Protein AF-A0A2R4VR99-F1 (afdb_monomer_lite)

Sequence (89 aa):
MGLCRFGGQGACLGCHRTKAEVKGWKRLSAAAKAAINERIRQGTQEVPVAARNGKAPRKRLRKLERKIGKLEAKLAALRAERDAMADPD

Secondary structure (DSSP, 8-state):
--PPPB-TTSBBTTT--BHHHHHHGGGS-HHHHHHHHHHHHHHHHSS-TT-S-THHHHHHHHHHHHHHHHHHHHHHHHHHHHHHHHS--

InterPro domains:
  IPR010710 Protein of unknown function DUF1289 [PF06945] (2-42)

Foldseek 3Di:
DDDFDADPVQAGPPQRHHPCCVVCVVVDDPVRVVVRVVVSVVVVVPDDPPPDDPVVVVVVVVVVVVVVVVVVVVVVVVVVVVVVVVDDD

Organism: NCBI:txid1226968

Radius of gyration: 22.93 Å; chains: 1; bounding box: 55×39×54 Å

Structure (mmCIF, N/CA/C/O backbone):
data_AF-A0A2R4VR99-F1
#
_entry.id   AF-A0A2R4VR99-F1
#
loop_
_atom_site.group_PDB
_atom_site.id
_atom_site.type_symbol
_atom_site.label_atom_id
_atom_site.label_alt_id
_atom_site.label_comp_id
_atom_site.label_asym_id
_atom_site.label_entity_id
_atom_site.label_seq_id
_atom_site.pdbx_PDB_ins_code
_atom_site.Cartn_x
_atom_site.Cartn_y
_atom_site.Cartn_z
_atom_site.occupancy
_atom_site.B_iso_or_equiv
_atom_site.auth_seq_id
_atom_site.auth_comp_id
_atom_site.auth_asym_id
_atom_site.auth_atom_id
_atom_site.pdbx_PDB_model_num
ATOM 1 N N . MET A 1 1 ? -26.224 2.323 2.267 1.00 42.59 1 MET A N 1
ATOM 2 C CA . MET A 1 1 ? -25.530 2.991 3.396 1.00 42.59 1 MET A CA 1
ATOM 3 C C . MET A 1 1 ? -24.933 1.918 4.299 1.00 42.59 1 MET A C 1
ATOM 5 O O . MET A 1 1 ? -25.685 1.171 4.907 1.00 42.59 1 MET A O 1
ATOM 9 N N . GLY A 1 2 ? -23.608 1.751 4.305 1.00 56.12 2 GLY A N 1
ATOM 10 C CA . GLY A 1 2 ? -22.954 0.639 5.005 1.00 56.12 2 GLY A CA 1
ATOM 11 C C . GLY A 1 2 ? -23.016 0.792 6.526 1.00 56.12 2 GLY A C 1
ATOM 12 O O . GLY A 1 2 ? -22.442 1.732 7.073 1.00 56.12 2 GLY A O 1
ATOM 13 N N . LEU A 1 3 ? -23.705 -0.125 7.213 1.00 70.62 3 LEU A N 1
ATOM 14 C CA . LEU A 1 3 ? -23.718 -0.175 8.675 1.00 70.62 3 LEU A CA 1
ATOM 15 C C . LEU A 1 3 ? -22.307 -0.508 9.175 1.00 70.62 3 LEU A C 1
ATOM 17 O O . LEU A 1 3 ? -21.767 -1.574 8.873 1.00 70.62 3 LEU A O 1
ATOM 21 N N . CYS A 1 4 ? -21.715 0.397 9.957 1.00 81.19 4 CYS A N 1
ATOM 22 C CA . CYS A 1 4 ? -20.505 0.094 10.717 1.00 81.19 4 CYS A CA 1
ATOM 23 C C . CYS A 1 4 ? -20.753 -1.153 11.580 1.00 81.19 4 CYS A C 1
ATOM 25 O O . CYS A 1 4 ? -21.690 -1.181 12.378 1.00 81.19 4 CYS A O 1
ATOM 27 N N . ARG A 1 5 ? -19.916 -2.182 11.411 1.00 83.81 5 ARG A N 1
ATOM 28 C CA . ARG A 1 5 ? -19.932 -3.397 12.236 1.00 83.81 5 ARG A CA 1
ATOM 29 C C . ARG A 1 5 ? -18.933 -3.215 13.368 1.00 83.81 5 ARG A C 1
ATOM 31 O O . ARG A 1 5 ? -17.771 -2.959 13.079 1.00 83.81 5 ARG A O 1
ATOM 38 N N . PHE A 1 6 ? -19.364 -3.323 14.620 1.00 83.88 6 PHE A N 1
ATOM 39 C CA . PHE A 1 6 ? -18.509 -3.119 15.793 1.00 83.88 6 PHE A CA 1
ATOM 40 C C . PHE A 1 6 ? -18.082 -4.472 16.379 1.00 83.88 6 PHE A C 1
ATOM 42 O O . PHE A 1 6 ? -18.909 -5.375 16.475 1.00 83.88 6 PHE A O 1
ATOM 49 N N . GLY A 1 7 ? -16.797 -4.622 16.711 1.00 77.31 7 GLY A N 1
ATOM 50 C CA . GLY A 1 7 ? -16.255 -5.817 17.371 1.00 77.31 7 GLY A CA 1
ATOM 51 C C . GLY A 1 7 ? -16.463 -5.802 18.891 1.00 77.31 7 GLY A C 1
ATOM 52 O O . GLY A 1 7 ? -17.001 -4.837 19.430 1.00 77.31 7 GLY A O 1
ATOM 53 N N . GLY A 1 8 ? -15.992 -6.845 19.586 1.00 72.31 8 GLY A N 1
ATOM 54 C CA . GLY A 1 8 ? -16.139 -6.998 21.046 1.00 72.31 8 GLY A CA 1
ATOM 55 C C . GLY A 1 8 ? -15.560 -5.838 21.868 1.00 72.31 8 GLY A C 1
ATOM 56 O O . GLY A 1 8 ? -16.121 -5.474 22.891 1.00 72.31 8 GLY A O 1
ATOM 57 N N . GLN A 1 9 ? -14.517 -5.174 21.362 1.00 73.50 9 GLN A N 1
ATOM 58 C CA . GLN A 1 9 ? -13.948 -3.948 21.943 1.00 73.50 9 GLN A CA 1
ATOM 59 C C . GLN A 1 9 ? -14.697 -2.641 21.588 1.00 73.50 9 GLN A C 1
ATOM 61 O O . GLN A 1 9 ? -14.181 -1.549 21.804 1.00 73.50 9 GLN A O 1
ATOM 66 N N . GLY A 1 10 ? -15.890 -2.707 20.984 1.00 78.88 10 GLY A N 1
ATOM 67 C CA . GLY A 1 10 ? -16.728 -1.529 20.697 1.00 78.88 10 GLY A CA 1
ATOM 68 C C . GLY A 1 10 ? -16.242 -0.622 19.554 1.00 78.88 10 GLY A C 1
ATOM 69 O O . GLY A 1 10 ? -16.875 0.399 19.264 1.00 78.88 10 GLY A O 1
ATOM 70 N N . ALA A 1 11 ? -15.154 -0.993 18.872 1.00 85.25 11 ALA A N 1
ATOM 71 C CA . ALA A 1 11 ? -14.619 -0.306 17.696 1.00 85.25 11 ALA A CA 1
ATOM 72 C C . ALA A 1 11 ? -15.155 -0.906 16.386 1.00 85.25 11 ALA A C 1
ATOM 74 O O . ALA A 1 11 ? -15.394 -2.112 16.282 1.00 85.25 11 ALA A O 1
ATOM 75 N N . CYS A 1 12 ? -15.346 -0.062 15.370 1.00 87.12 12 CYS A N 1
ATOM 76 C CA . CYS A 1 12 ? -15.780 -0.486 14.044 1.00 87.12 12 CYS A CA 1
ATOM 77 C C . CYS A 1 12 ? -14.693 -1.324 13.361 1.00 87.12 12 CYS A C 1
ATOM 79 O O . CYS A 1 12 ? -13.555 -0.887 13.234 1.00 87.12 12 CYS A O 1
ATOM 81 N N . LEU A 1 13 ? -15.063 -2.486 12.830 1.00 82.81 13 LEU A N 1
ATOM 82 C CA . LEU A 1 13 ? -14.174 -3.409 12.123 1.00 82.81 13 LEU A CA 1
ATOM 83 C C . LEU A 1 13 ? -13.647 -2.862 10.784 1.00 82.81 13 LEU A C 1
ATOM 85 O O . LEU A 1 13 ? -12.761 -3.471 10.194 1.00 82.81 13 LEU A O 1
ATOM 89 N N . GLY A 1 14 ? -14.227 -1.771 10.2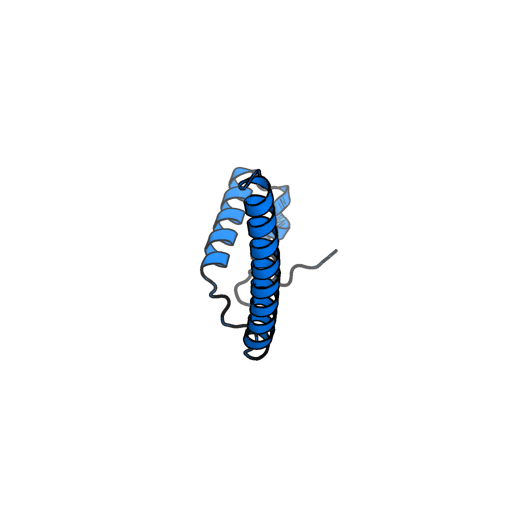72 1.00 82.31 14 GLY A N 1
ATOM 90 C CA . GLY A 1 14 ? -13.802 -1.135 9.022 1.00 82.31 14 GLY A CA 1
ATOM 91 C C . GLY A 1 14 ? -13.014 0.154 9.233 1.00 82.31 14 GLY A C 1
ATOM 92 O O . GLY A 1 14 ? -11.952 0.331 8.652 1.00 82.31 14 GLY A O 1
ATOM 93 N N . CYS A 1 15 ? -13.540 1.072 10.047 1.00 84.31 15 CYS A N 1
ATOM 94 C CA . CYS A 1 15 ? -12.950 2.402 10.232 1.00 84.31 15 CYS A CA 1
ATOM 95 C C . CYS A 1 15 ? -12.328 2.622 11.613 1.00 84.31 15 CYS A C 1
ATOM 97 O O . CYS A 1 15 ? -11.886 3.732 11.885 1.00 84.31 15 CYS A O 1
ATOM 99 N N . HIS A 1 16 ? -12.341 1.616 12.494 1.00 85.31 16 HIS A N 1
ATOM 100 C CA . HIS A 1 16 ? -11.758 1.645 13.843 1.00 85.31 16 HIS A CA 1
ATOM 101 C C . HIS A 1 16 ? -12.280 2.749 14.782 1.00 85.31 16 HIS A C 1
ATOM 103 O O . HIS A 1 16 ? -11.811 2.888 15.908 1.00 85.31 16 HIS A O 1
ATOM 109 N N . ARG A 1 17 ? -13.303 3.500 14.361 1.00 88.38 17 ARG A N 1
ATOM 110 C CA . ARG A 1 17 ? -14.031 4.462 15.196 1.00 88.38 17 ARG A CA 1
ATOM 111 C C . ARG A 1 17 ? -15.002 3.749 16.126 1.00 88.38 17 ARG A C 1
ATOM 113 O O . ARG A 1 17 ? -15.567 2.714 15.763 1.00 88.38 17 ARG A O 1
ATOM 120 N N . THR A 1 18 ? -15.251 4.321 17.295 1.00 88.31 18 THR A N 1
ATOM 121 C CA . THR A 1 18 ? -16.283 3.839 18.219 1.00 88.31 18 THR A CA 1
ATOM 122 C C . THR A 1 18 ? -17.682 4.213 17.728 1.00 88.31 18 THR A C 1
ATOM 124 O O . THR A 1 18 ? -17.868 5.092 16.879 1.00 88.31 18 THR A O 1
ATOM 127 N N . LYS A 1 19 ? -18.714 3.563 18.277 1.00 86.38 19 LYS A N 1
ATOM 128 C CA . LYS A 1 19 ? -20.113 3.856 17.922 1.00 86.38 19 LYS A CA 1
ATOM 129 C C . LYS A 1 19 ? -20.493 5.314 18.204 1.00 86.38 19 LYS A C 1
ATOM 131 O O . LYS A 1 19 ? -21.231 5.907 17.416 1.00 86.38 19 LYS A O 1
ATOM 136 N N . ALA A 1 20 ? -19.975 5.888 19.290 1.00 85.94 20 ALA A N 1
ATOM 137 C CA . ALA A 1 20 ? -20.201 7.284 19.659 1.00 85.94 20 ALA A CA 1
ATOM 138 C C . ALA A 1 20 ? -19.558 8.246 18.650 1.00 85.94 20 ALA A C 1
ATOM 140 O O . ALA A 1 20 ? -20.205 9.188 18.203 1.00 85.94 20 ALA A O 1
ATOM 141 N N . GLU A 1 21 ? -18.331 7.963 18.215 1.00 88.19 21 GLU A N 1
ATOM 142 C CA . GLU A 1 21 ? -17.611 8.785 17.236 1.00 88.19 21 GLU A CA 1
ATOM 143 C C . GLU A 1 21 ? -18.274 8.758 15.860 1.00 88.19 21 GLU A C 1
ATOM 145 O O . GLU A 1 21 ? -18.393 9.793 15.210 1.00 88.19 21 GLU A O 1
ATOM 150 N N . VAL A 1 22 ? -18.755 7.589 15.425 1.00 87.12 22 VAL A N 1
ATOM 151 C CA . VAL A 1 22 ? -19.479 7.460 14.153 1.00 87.12 22 VAL A CA 1
ATOM 152 C C . VAL A 1 22 ? -20.806 8.221 14.204 1.00 87.12 22 VAL A C 1
ATOM 154 O O . VAL A 1 22 ? -21.111 8.971 13.278 1.00 87.12 22 VAL A O 1
ATOM 157 N N . LYS A 1 23 ? -21.586 8.073 15.286 1.00 86.44 23 LYS A N 1
ATOM 158 C CA . LYS A 1 23 ? -22.861 8.794 15.451 1.00 86.44 23 LYS A CA 1
ATOM 159 C C . LYS A 1 23 ? -22.665 10.305 15.616 1.00 86.44 23 LYS A C 1
ATOM 161 O O . LYS A 1 23 ? -23.461 11.085 15.101 1.00 86.44 23 LYS A O 1
ATOM 166 N N . GLY A 1 24 ? -21.615 10.715 16.323 1.00 87.06 24 GLY A N 1
ATOM 167 C CA . GLY A 1 24 ? -21.315 12.107 16.651 1.00 87.06 24 GLY A CA 1
ATOM 168 C C . GLY A 1 24 ? -20.484 12.846 15.606 1.00 87.06 24 GLY A C 1
ATOM 169 O O . GLY A 1 24 ? -20.305 14.050 15.746 1.00 87.06 24 GLY A O 1
ATOM 170 N N . TRP A 1 25 ? -20.008 12.177 14.548 1.00 87.69 25 TRP A N 1
ATOM 171 C CA . TRP A 1 25 ? -18.973 12.698 13.644 1.00 87.69 25 TRP A CA 1
ATOM 172 C C . TRP A 1 25 ? -19.236 14.115 13.124 1.00 87.69 25 TRP A C 1
ATOM 174 O O . TRP A 1 25 ? -18.336 14.952 13.098 1.00 87.69 25 TRP A O 1
ATOM 184 N N . LYS A 1 26 ? -20.481 14.414 12.734 1.00 87.00 26 LYS A N 1
ATOM 185 C CA . LYS A 1 26 ? -20.858 15.743 12.223 1.00 87.00 26 LYS A CA 1
ATOM 186 C C . LYS A 1 26 ? -20.753 16.848 13.281 1.00 87.00 26 LYS A C 1
ATOM 188 O O . LYS A 1 26 ? -20.449 17.974 12.916 1.00 87.00 26 LYS A O 1
ATOM 193 N N . ARG A 1 27 ? -20.972 16.522 14.559 1.00 90.88 27 ARG A N 1
ATOM 194 C CA . ARG A 1 27 ? -20.954 17.460 15.697 1.00 90.88 27 ARG A CA 1
ATOM 195 C C . ARG A 1 27 ? -19.558 17.664 16.294 1.00 90.88 27 ARG A C 1
ATOM 197 O O . ARG A 1 27 ? -19.390 18.511 17.159 1.00 90.88 27 ARG A O 1
ATOM 204 N N . LEU A 1 28 ? -18.563 16.893 15.854 1.00 90.31 28 LEU A N 1
ATOM 205 C CA . LEU A 1 28 ? -17.189 17.023 16.334 1.00 90.31 28 LEU A CA 1
ATOM 206 C C . LEU A 1 28 ? -16.485 18.217 15.678 1.00 90.31 28 LEU A C 1
ATOM 208 O O . LEU A 1 28 ? -16.587 18.422 14.461 1.00 90.31 28 LEU A O 1
ATOM 212 N N . SER A 1 29 ? -15.707 18.942 16.483 1.00 91.81 29 SER A N 1
ATOM 213 C CA . SER A 1 29 ? -14.786 19.972 16.002 1.00 91.81 29 SER A CA 1
ATOM 214 C C . SER A 1 29 ? -13.696 19.368 15.106 1.00 91.81 29 SER A C 1
ATOM 216 O O . SER A 1 29 ? -13.433 18.161 15.132 1.00 91.81 29 SER A O 1
ATOM 218 N N . ALA A 1 30 ? -13.040 20.209 14.303 1.00 89.75 30 ALA A N 1
ATOM 219 C CA . ALA A 1 30 ? -11.922 19.777 13.464 1.00 89.75 30 ALA A CA 1
ATOM 220 C C . ALA A 1 30 ? -10.787 19.154 14.300 1.00 89.75 30 ALA A C 1
ATOM 222 O O . ALA A 1 30 ? -10.272 18.099 13.935 1.00 89.75 30 ALA A O 1
ATOM 223 N N . ALA A 1 31 ? -10.479 19.739 15.463 1.00 90.12 31 ALA A N 1
ATOM 224 C CA . ALA A 1 31 ? -9.480 19.220 16.396 1.00 90.12 31 ALA A CA 1
ATOM 225 C C . ALA A 1 31 ? -9.842 17.822 16.929 1.00 90.12 31 ALA A C 1
ATOM 227 O O . ALA A 1 31 ? -9.013 16.914 16.909 1.00 90.12 31 ALA A O 1
ATOM 228 N N . ALA A 1 32 ? -11.103 17.605 17.324 1.00 88.50 32 ALA A N 1
ATOM 229 C CA . ALA A 1 32 ? -11.560 16.297 17.796 1.00 88.50 32 AL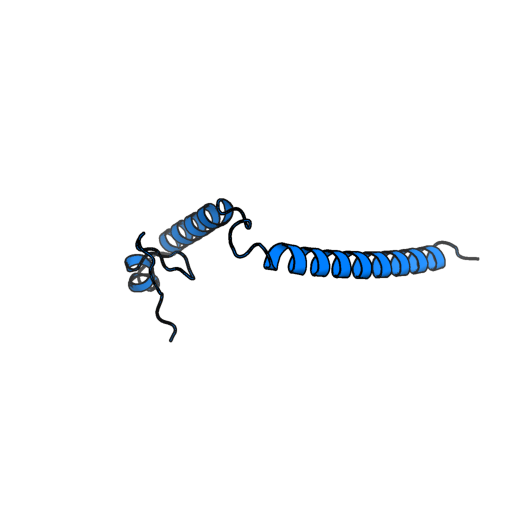A A CA 1
ATOM 230 C C . ALA A 1 32 ? -11.511 15.232 16.686 1.00 88.50 32 ALA A C 1
ATOM 232 O O . ALA A 1 32 ? -11.113 14.091 16.924 1.00 88.50 32 ALA A O 1
ATOM 233 N N . LYS A 1 33 ? -11.860 15.605 15.447 1.00 90.31 33 LYS A N 1
ATOM 234 C CA . LYS A 1 33 ? -11.723 14.718 14.280 1.00 90.31 33 LYS A CA 1
ATOM 235 C C . LYS A 1 33 ? -10.260 14.361 14.005 1.00 90.31 33 LYS A C 1
ATOM 237 O O . LYS A 1 33 ? -9.980 13.203 13.695 1.00 90.31 33 LYS A O 1
ATOM 242 N N . ALA A 1 34 ? -9.347 15.326 14.127 1.00 90.69 34 ALA A N 1
ATOM 243 C CA . ALA A 1 34 ? -7.916 15.111 13.936 1.00 90.69 34 ALA A CA 1
ATOM 244 C C . ALA A 1 34 ? -7.347 14.134 14.976 1.00 90.69 34 ALA A C 1
ATOM 246 O O . ALA A 1 34 ? -6.721 13.151 14.590 1.00 90.69 34 ALA A O 1
ATOM 247 N N . ALA A 1 35 ? -7.663 14.320 16.262 1.00 89.94 35 ALA A N 1
ATOM 248 C CA . ALA A 1 35 ? -7.230 13.421 17.335 1.00 89.94 35 ALA A CA 1
ATOM 249 C C . ALA A 1 35 ? -7.725 11.973 17.137 1.00 89.94 35 ALA A C 1
ATOM 251 O O . ALA A 1 35 ? -6.966 11.020 17.308 1.00 89.94 35 ALA A O 1
ATOM 252 N N . ILE A 1 36 ? -8.983 11.792 16.710 1.00 88.44 36 ILE A N 1
ATOM 253 C CA . ILE A 1 36 ? -9.540 10.464 16.399 1.00 88.44 36 ILE A CA 1
ATOM 254 C C . ILE A 1 36 ? -8.801 9.813 15.225 1.00 88.44 36 ILE A C 1
ATOM 256 O O . ILE A 1 36 ? -8.492 8.623 15.275 1.00 88.44 36 ILE A O 1
ATOM 260 N N . ASN A 1 37 ? -8.531 10.571 14.160 1.00 88.94 37 ASN A N 1
ATOM 261 C CA . ASN A 1 37 ? -7.826 10.045 12.993 1.00 88.94 37 ASN A CA 1
ATOM 262 C C . ASN A 1 37 ? -6.369 9.688 13.320 1.00 88.94 37 ASN A C 1
ATOM 264 O O . ASN A 1 37 ? -5.891 8.657 12.852 1.00 88.94 37 ASN A O 1
ATOM 268 N N . GLU A 1 38 ? -5.694 10.488 14.144 1.00 88.56 38 GLU A N 1
ATOM 269 C CA . GLU A 1 38 ? -4.324 10.222 14.584 1.00 88.56 38 GLU A CA 1
ATOM 270 C C . GLU A 1 38 ? -4.249 8.943 15.428 1.00 88.56 38 GLU A C 1
ATOM 272 O O . GLU A 1 38 ? -3.458 8.049 15.134 1.00 88.56 38 GLU A O 1
ATOM 277 N N . ARG A 1 39 ? -5.173 8.764 16.381 1.00 87.31 39 ARG A N 1
ATOM 278 C CA . ARG A 1 39 ? -5.293 7.514 17.149 1.00 87.31 39 ARG A CA 1
ATOM 279 C C . ARG A 1 39 ? -5.514 6.298 16.245 1.00 87.31 39 ARG A C 1
ATOM 281 O O . ARG A 1 39 ? -4.905 5.253 16.454 1.00 87.31 39 ARG A O 1
ATOM 288 N N . ILE A 1 40 ? -6.392 6.409 15.241 1.00 85.81 40 ILE A N 1
ATOM 289 C CA . ILE A 1 40 ? -6.619 5.322 14.271 1.00 85.81 40 ILE A CA 1
ATOM 290 C C . ILE A 1 40 ? -5.332 5.017 13.508 1.00 85.81 40 ILE A C 1
ATOM 292 O O . ILE A 1 40 ? -5.014 3.848 13.301 1.00 85.81 40 ILE A O 1
ATOM 296 N N . ARG A 1 41 ? -4.585 6.047 13.102 1.00 82.81 41 ARG A N 1
ATOM 297 C CA . ARG A 1 41 ? -3.318 5.891 12.389 1.00 82.81 41 ARG A CA 1
ATOM 298 C C . ARG A 1 41 ? -2.299 5.124 13.230 1.00 82.81 41 ARG A C 1
ATOM 300 O O . ARG A 1 41 ? -1.755 4.142 12.735 1.00 82.81 41 ARG A O 1
ATOM 307 N N . GLN A 1 42 ? -2.127 5.510 14.492 1.00 79.12 42 GLN A N 1
ATOM 308 C CA . GLN A 1 42 ? -1.214 4.867 15.444 1.00 79.12 42 GLN A CA 1
ATOM 309 C C . GLN A 1 42 ? -1.622 3.412 15.722 1.00 79.12 42 GLN A C 1
ATOM 311 O O . GLN A 1 42 ? -0.820 2.499 15.545 1.00 79.12 42 GLN A O 1
ATOM 316 N N . GLY A 1 43 ? -2.904 3.163 16.010 1.00 68.44 43 GLY A N 1
ATOM 317 C CA . GLY A 1 43 ? -3.415 1.807 16.245 1.00 68.44 43 GLY A CA 1
ATOM 318 C C . GLY A 1 43 ? -3.415 0.901 15.005 1.00 68.44 43 GLY A C 1
ATOM 319 O O . GLY A 1 43 ? -3.414 -0.317 15.138 1.00 68.44 43 GLY A O 1
ATOM 320 N N . THR A 1 44 ? -3.398 1.463 13.790 1.00 61.31 44 THR A N 1
ATOM 321 C CA . THR A 1 44 ? -3.229 0.686 12.544 1.00 61.31 44 THR A CA 1
ATOM 322 C C . THR A 1 44 ? -1.758 0.354 12.284 1.00 61.31 44 THR A C 1
ATOM 324 O O . THR A 1 44 ? -1.461 -0.638 11.622 1.00 61.31 44 THR A O 1
ATOM 327 N N . GLN A 1 45 ? -0.836 1.166 12.805 1.00 53.59 45 GLN A N 1
ATOM 328 C CA . GLN A 1 45 ? 0.604 0.963 12.662 1.00 53.59 45 GLN A CA 1
ATOM 329 C C . GLN A 1 45 ? 1.114 -0.193 13.538 1.00 53.59 45 GLN A C 1
ATOM 331 O O . GLN A 1 45 ? 2.049 -0.884 13.142 1.00 53.59 45 GLN A O 1
ATOM 336 N N . GLU A 1 46 ? 0.460 -0.445 14.677 1.00 48.38 46 GLU A N 1
ATOM 337 C CA . GLU A 1 46 ? 0.820 -1.516 15.620 1.00 48.38 46 GLU A CA 1
ATOM 338 C C . GLU A 1 46 ? 0.278 -2.905 15.259 1.00 48.38 46 GLU A C 1
ATOM 340 O O . GLU A 1 46 ? 0.665 -3.888 15.885 1.00 48.38 46 GLU A O 1
ATOM 345 N N . VAL A 1 47 ? -0.596 -3.041 14.254 1.00 49.34 47 VAL A N 1
ATOM 346 C CA . VAL A 1 47 ? -1.040 -4.371 13.817 1.00 49.34 47 VAL A CA 1
ATOM 347 C C . VAL A 1 47 ? -0.021 -4.911 12.812 1.00 49.34 47 VAL A C 1
ATOM 349 O O . VAL A 1 47 ? -0.030 -4.476 11.654 1.00 49.34 47 VAL A O 1
ATOM 352 N N . PRO A 1 48 ? 0.837 -5.886 13.177 1.00 44.25 48 PRO A N 1
ATOM 353 C CA . PRO A 1 48 ? 1.655 -6.549 12.182 1.00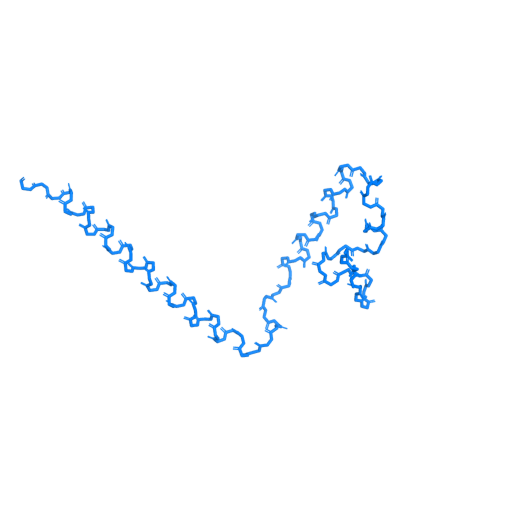 44.25 48 PRO A CA 1
ATOM 354 C C . PRO A 1 48 ? 0.708 -7.181 11.163 1.00 44.25 48 PRO A C 1
ATOM 356 O O . PRO A 1 48 ? -0.255 -7.870 11.508 1.00 44.25 48 PRO A O 1
ATOM 359 N N . VAL A 1 49 ? 1.003 -6.982 9.880 1.00 49.97 49 VAL A N 1
ATOM 360 C CA . VAL A 1 49 ? 0.273 -7.518 8.712 1.00 49.97 49 VAL A CA 1
ATOM 361 C C . VAL A 1 49 ? 0.333 -9.068 8.649 1.00 49.97 49 VAL A C 1
ATOM 363 O O . VAL A 1 49 ? 0.120 -9.685 7.609 1.00 49.97 49 VAL A O 1
ATOM 366 N N . ALA A 1 50 ? 0.634 -9.731 9.766 1.00 45.91 50 ALA A N 1
ATOM 367 C CA . ALA A 1 50 ? 0.986 -11.135 9.876 1.00 45.91 50 ALA A CA 1
ATOM 368 C C . ALA A 1 50 ? -0.206 -12.083 10.101 1.00 45.91 50 ALA A C 1
ATOM 370 O O . ALA A 1 50 ? -0.049 -13.284 9.908 1.00 45.91 50 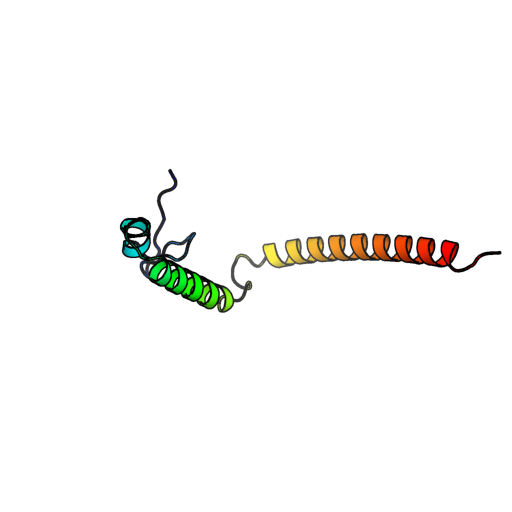ALA A O 1
ATOM 371 N N . ALA A 1 51 ? -1.407 -11.608 10.453 1.00 46.97 51 ALA A N 1
ATOM 372 C CA . ALA A 1 51 ? -2.442 -12.505 10.991 1.00 46.97 51 ALA A CA 1
ATOM 373 C C . ALA A 1 51 ? -3.746 -12.624 10.176 1.00 46.97 51 ALA A C 1
ATOM 375 O O . ALA A 1 51 ? -4.812 -12.842 10.748 1.00 46.97 51 ALA A O 1
ATOM 376 N N . ARG A 1 52 ? -3.717 -12.531 8.837 1.00 45.91 52 ARG A N 1
ATOM 377 C CA . ARG A 1 52 ? -4.871 -12.967 8.015 1.00 45.91 52 ARG A CA 1
ATOM 378 C C . ARG A 1 52 ? -4.435 -13.939 6.911 1.00 45.91 52 ARG A C 1
ATOM 380 O O . ARG A 1 52 ? -4.043 -13.533 5.822 1.00 45.91 52 ARG A O 1
ATOM 387 N N . ASN A 1 53 ? -4.578 -15.233 7.221 1.00 45.00 53 ASN A N 1
ATOM 388 C CA . ASN A 1 53 ? -4.489 -16.420 6.354 1.00 45.00 53 ASN A CA 1
ATOM 389 C C . ASN A 1 53 ? -3.110 -16.767 5.776 1.00 45.00 53 ASN A C 1
ATOM 391 O O . ASN A 1 53 ? -2.771 -16.277 4.712 1.00 45.00 53 ASN A O 1
ATOM 395 N N . GLY A 1 54 ? -2.397 -17.752 6.334 1.00 47.91 54 GLY A N 1
ATOM 396 C CA . GLY A 1 54 ? -1.094 -18.258 5.846 1.00 47.91 54 GLY A CA 1
ATOM 397 C C . GLY A 1 54 ? -0.998 -18.703 4.366 1.00 47.91 54 GLY A C 1
ATOM 398 O O . GLY A 1 54 ? 0.104 -18.846 3.840 1.00 47.91 54 GLY A O 1
ATOM 399 N N . LYS A 1 55 ? -2.114 -18.837 3.627 1.00 51.25 55 LYS A N 1
ATOM 400 C CA . LYS A 1 55 ? -2.123 -19.009 2.152 1.00 51.25 55 LYS A CA 1
ATOM 401 C C . LYS A 1 55 ? -2.011 -17.687 1.364 1.00 51.25 55 LYS A C 1
ATOM 403 O O . LYS A 1 55 ? -1.558 -17.696 0.218 1.00 51.25 55 LYS A O 1
ATOM 408 N N . ALA A 1 56 ? -2.406 -16.555 1.948 1.00 55.00 56 ALA A N 1
ATOM 409 C CA . ALA A 1 56 ? -2.350 -15.229 1.333 1.00 55.00 56 ALA A CA 1
ATOM 410 C C . ALA A 1 56 ? -0.930 -14.615 1.289 1.00 55.00 56 ALA A C 1
ATOM 412 O O . ALA A 1 56 ? -0.600 -14.043 0.248 1.00 55.00 56 ALA A O 1
ATOM 413 N N . PRO A 1 57 ? -0.053 -14.786 2.306 1.00 65.56 57 PRO A N 1
ATOM 414 C CA . PRO A 1 57 ? 1.337 -14.343 2.266 1.00 65.56 57 PRO A CA 1
ATOM 415 C C . PRO A 1 57 ? 2.103 -14.928 1.086 1.00 65.56 57 PRO A C 1
ATOM 417 O O . PRO A 1 57 ? 2.693 -14.178 0.324 1.00 65.56 57 PRO A O 1
ATOM 420 N N . ARG A 1 58 ? 2.004 -16.241 0.835 1.00 74.12 58 ARG A N 1
ATOM 421 C CA . ARG A 1 58 ? 2.694 -16.894 -0.295 1.00 74.12 58 ARG A CA 1
ATOM 422 C C . ARG A 1 58 ? 2.231 -16.378 -1.657 1.00 74.12 58 ARG A C 1
ATOM 424 O O . ARG A 1 58 ? 3.054 -16.097 -2.525 1.00 74.12 58 ARG A O 1
ATOM 431 N N . LYS A 1 59 ? 0.917 -16.214 -1.856 1.00 79.12 59 LYS A N 1
ATOM 432 C CA . LYS A 1 59 ? 0.381 -15.623 -3.097 1.00 79.12 59 LYS A CA 1
ATOM 433 C C . LYS A 1 59 ? 0.791 -14.157 -3.250 1.00 79.12 59 LYS A C 1
ATOM 435 O O . LYS A 1 59 ? 1.068 -13.717 -4.365 1.00 79.12 59 LYS A O 1
ATOM 440 N N . ARG A 1 60 ? 0.840 -13.402 -2.148 1.00 85.56 60 ARG A N 1
ATOM 441 C CA . ARG A 1 60 ? 1.268 -12.001 -2.153 1.00 85.56 60 ARG A CA 1
ATOM 442 C C . ARG A 1 60 ? 2.761 -11.866 -2.436 1.00 85.56 60 ARG A C 1
ATOM 444 O O . ARG A 1 60 ? 3.098 -11.043 -3.274 1.00 85.56 60 ARG A O 1
ATOM 451 N N . LEU A 1 61 ? 3.608 -12.707 -1.844 1.00 87.19 61 LEU A N 1
ATOM 452 C CA . LEU A 1 61 ? 5.045 -12.778 -2.125 1.00 87.19 61 LEU A CA 1
ATOM 453 C C . LEU A 1 61 ? 5.296 -13.039 -3.611 1.00 87.19 61 LEU A C 1
ATOM 455 O O . LEU A 1 61 ? 5.907 -12.205 -4.263 1.00 87.19 61 LEU A O 1
ATOM 459 N N . ARG A 1 62 ? 4.668 -14.068 -4.197 1.00 90.19 62 ARG A N 1
ATOM 460 C CA . ARG A 1 62 ? 4.773 -14.331 -5.647 1.00 90.19 62 ARG A CA 1
ATOM 461 C C . ARG A 1 62 ? 4.322 -13.153 -6.512 1.00 90.19 62 ARG A C 1
ATOM 463 O O . ARG A 1 62 ? 4.866 -12.908 -7.586 1.00 90.19 62 ARG A O 1
ATOM 470 N N . LYS A 1 63 ? 3.284 -12.425 -6.088 1.00 90.75 63 LYS A N 1
ATOM 471 C CA . LYS A 1 63 ? 2.810 -11.238 -6.815 1.00 90.75 63 LYS A CA 1
ATOM 472 C C . LYS A 1 63 ? 3.801 -10.079 -6.702 1.00 90.75 63 LYS A C 1
ATOM 474 O O . LYS A 1 63 ? 3.966 -9.348 -7.675 1.00 90.75 63 LYS A O 1
ATOM 479 N N . LEU A 1 64 ? 4.425 -9.911 -5.537 1.00 92.94 64 LEU A N 1
ATOM 480 C CA . LEU A 1 64 ? 5.467 -8.916 -5.312 1.00 92.94 64 LEU A CA 1
ATOM 481 C C . LEU A 1 64 ? 6.720 -9.251 -6.123 1.00 92.94 64 LEU A C 1
ATOM 483 O O . LEU A 1 64 ? 7.160 -8.382 -6.858 1.00 92.94 64 LEU A O 1
ATOM 487 N N . GLU A 1 65 ? 7.198 -10.496 -6.119 1.00 95.75 65 GLU A N 1
ATOM 488 C CA . GLU A 1 65 ? 8.327 -10.959 -6.948 1.00 95.75 65 GLU A CA 1
ATOM 489 C C . GLU A 1 65 ? 8.093 -10.683 -8.437 1.00 95.75 65 GLU A C 1
ATOM 491 O O . GLU A 1 65 ? 8.923 -10.071 -9.101 1.00 95.75 65 GLU A O 1
ATOM 496 N N . ARG A 1 66 ? 6.908 -11.023 -8.965 1.00 96.94 66 ARG A N 1
ATOM 497 C CA . ARG A 1 66 ? 6.553 -10.696 -10.359 1.00 96.94 66 ARG A CA 1
ATOM 498 C C . ARG A 1 66 ? 6.551 -9.195 -10.633 1.00 96.94 66 ARG A C 1
ATOM 500 O O . ARG A 1 66 ? 6.828 -8.777 -11.753 1.00 96.94 66 ARG A O 1
ATOM 507 N N . LYS A 1 67 ? 6.153 -8.383 -9.652 1.00 95.06 67 LYS A N 1
ATOM 508 C CA . LYS A 1 67 ? 6.133 -6.925 -9.797 1.00 95.06 67 LYS A CA 1
ATOM 509 C C . LYS A 1 67 ? 7.550 -6.360 -9.754 1.00 95.06 67 LYS A C 1
ATOM 511 O O . LYS A 1 67 ? 7.841 -5.488 -10.561 1.00 95.06 67 LYS A O 1
ATOM 516 N N . ILE A 1 68 ? 8.398 -6.885 -8.873 1.00 96.94 68 ILE A N 1
ATOM 517 C CA . ILE A 1 68 ? 9.821 -6.555 -8.782 1.00 96.94 68 ILE A CA 1
ATOM 518 C C . ILE A 1 68 ? 10.494 -6.867 -10.118 1.00 96.94 68 ILE A C 1
ATOM 520 O O . ILE A 1 68 ? 10.961 -5.934 -10.756 1.00 96.94 68 ILE A O 1
ATOM 524 N N . GLY A 1 69 ? 10.375 -8.094 -10.636 1.00 96.62 69 GLY A N 1
ATOM 525 C CA . GLY A 1 69 ? 10.991 -8.459 -11.918 1.00 96.62 69 GLY A CA 1
ATOM 526 C C . GLY A 1 69 ? 10.528 -7.593 -13.100 1.00 96.62 69 GLY A C 1
ATOM 527 O O . GLY A 1 69 ? 11.329 -7.201 -13.942 1.00 96.62 69 GLY A O 1
ATOM 528 N N . LYS A 1 70 ? 9.244 -7.204 -13.151 1.00 97.06 70 LYS A N 1
ATOM 529 C CA . LYS A 1 70 ? 8.752 -6.258 -14.176 1.00 97.06 70 LYS A CA 1
ATOM 530 C C . LYS A 1 70 ? 9.374 -4.869 -14.046 1.00 97.06 70 LYS A C 1
ATOM 532 O O . LYS A 1 70 ? 9.646 -4.226 -15.056 1.00 97.06 70 LYS A O 1
ATOM 537 N N . LEU A 1 71 ? 9.526 -4.383 -12.817 1.00 98.12 71 LEU A N 1
ATOM 538 C CA . LEU A 1 71 ? 10.121 -3.076 -12.557 1.00 98.12 71 LEU A CA 1
ATOM 539 C C . LEU A 1 71 ? 11.623 -3.092 -12.833 1.00 98.12 71 LEU A C 1
ATOM 541 O O . LEU A 1 71 ? 12.117 -2.137 -13.417 1.00 98.12 7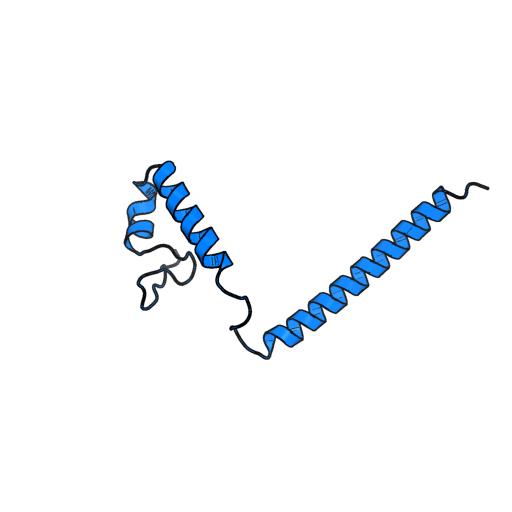1 LEU A O 1
ATOM 545 N N . GLU A 1 72 ? 12.320 -4.175 -12.496 1.00 98.00 72 GLU A N 1
ATOM 546 C CA . GLU A 1 72 ? 13.736 -4.376 -12.814 1.00 98.00 72 GLU A CA 1
ATOM 547 C C . GLU A 1 72 ? 13.970 -4.421 -14.324 1.00 98.00 72 GLU A C 1
ATOM 549 O O . GLU A 1 72 ? 14.847 -3.719 -14.816 1.00 98.00 72 GLU A O 1
ATOM 554 N N . ALA A 1 73 ? 13.137 -5.145 -15.079 1.00 97.50 73 ALA A N 1
ATOM 555 C CA . ALA A 1 73 ? 13.213 -5.156 -16.540 1.00 97.50 73 ALA A CA 1
ATOM 556 C C . ALA A 1 73 ? 12.979 -3.758 -17.138 1.00 97.50 73 ALA A C 1
ATOM 558 O O . ALA A 1 73 ? 13.716 -3.324 -18.021 1.00 97.50 73 ALA A O 1
ATOM 559 N N . LYS A 1 74 ? 11.987 -3.016 -16.624 1.00 97.44 74 LYS A N 1
ATOM 560 C CA . LYS A 1 74 ? 11.744 -1.632 -17.054 1.00 97.44 74 LYS A CA 1
ATOM 561 C C . LYS A 1 74 ? 12.917 -0.715 -16.700 1.00 97.44 74 LYS A C 1
ATOM 563 O O . LYS A 1 74 ? 13.281 0.138 -17.499 1.00 97.44 74 LYS A O 1
ATOM 568 N N . LEU A 1 75 ? 13.505 -0.885 -15.519 1.00 97.88 75 LEU A N 1
ATOM 569 C CA . LEU A 1 75 ? 14.667 -0.119 -15.084 1.00 97.88 75 LEU A CA 1
ATOM 570 C C . LEU A 1 75 ? 15.885 -0.415 -15.964 1.00 97.88 75 LEU A C 1
ATOM 572 O O . LEU A 1 75 ? 16.595 0.514 -16.328 1.00 97.88 75 LEU A O 1
ATOM 576 N N . ALA A 1 76 ? 16.110 -1.678 -16.326 1.00 97.50 76 ALA A N 1
ATOM 577 C CA . ALA A 1 76 ? 17.172 -2.074 -17.243 1.00 97.50 76 ALA A CA 1
ATOM 578 C C . ALA A 1 76 ? 16.978 -1.449 -18.632 1.00 97.50 76 ALA A C 1
ATOM 580 O O . ALA A 1 76 ? 17.924 -0.885 -19.167 1.00 97.50 76 ALA A O 1
ATOM 581 N N . ALA A 1 77 ? 15.753 -1.464 -19.168 1.00 97.06 77 ALA A N 1
ATOM 582 C CA . ALA A 1 77 ? 15.442 -0.820 -20.445 1.00 97.06 77 ALA A CA 1
ATOM 583 C C . ALA A 1 77 ? 15.705 0.695 -20.410 1.00 97.06 77 ALA A C 1
ATOM 585 O O . ALA A 1 77 ? 16.386 1.212 -21.285 1.00 97.06 77 ALA A O 1
ATOM 586 N N . LEU A 1 78 ? 15.244 1.392 -19.365 1.00 97.38 78 LEU A N 1
ATOM 587 C CA . LEU A 1 78 ? 15.493 2.831 -19.201 1.00 97.38 78 LEU A CA 1
ATOM 588 C C . LEU A 1 78 ? 16.981 3.155 -19.017 1.00 97.38 78 LEU A C 1
ATOM 590 O O . LEU A 1 78 ? 17.443 4.206 -19.448 1.00 97.38 78 LEU A O 1
ATOM 594 N N . ARG A 1 79 ? 17.741 2.269 -18.365 1.00 96.75 79 ARG A N 1
ATOM 595 C CA . ARG A 1 79 ? 19.197 2.410 -18.250 1.00 96.75 79 ARG A CA 1
ATOM 596 C C . ARG A 1 79 ? 19.881 2.231 -19.601 1.00 96.75 79 ARG A C 1
ATOM 598 O O . ARG A 1 79 ? 20.708 3.061 -19.933 1.00 96.75 79 ARG A O 1
ATOM 605 N N . ALA A 1 80 ? 19.491 1.229 -20.387 1.00 95.50 80 ALA A N 1
ATOM 606 C CA . ALA A 1 80 ? 20.015 1.034 -21.737 1.00 95.50 80 ALA A CA 1
ATOM 607 C C . ALA A 1 80 ? 19.675 2.213 -22.662 1.00 95.50 80 ALA A C 1
ATOM 609 O O . ALA A 1 80 ? 20.517 2.652 -23.433 1.00 95.50 80 ALA A O 1
ATOM 610 N N . GLU A 1 81 ? 18.464 2.762 -22.550 1.00 94.31 81 GLU A N 1
ATOM 611 C CA . GLU A 1 81 ? 18.049 3.957 -23.289 1.00 94.31 81 GLU A CA 1
ATOM 612 C C . GLU A 1 81 ? 18.886 5.182 -22.893 1.00 94.31 81 GLU A C 1
ATOM 614 O O . GLU A 1 81 ? 19.356 5.918 -23.755 1.00 94.31 81 GLU A O 1
ATOM 619 N N . ARG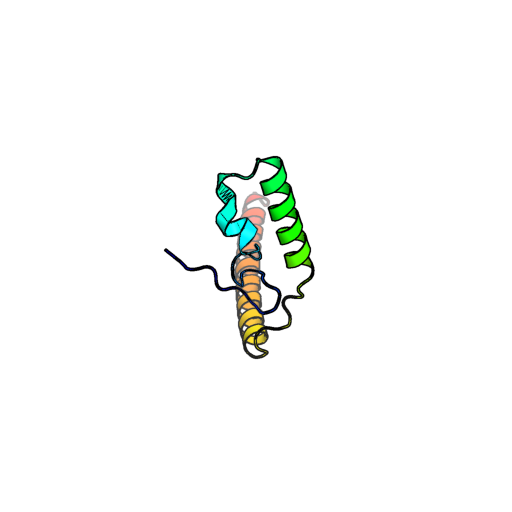 A 1 82 ? 19.138 5.370 -21.590 1.00 96.06 82 ARG A N 1
ATOM 620 C CA . ARG A 1 82 ? 20.069 6.393 -21.100 1.00 96.06 82 ARG A CA 1
ATOM 621 C C . ARG A 1 82 ? 21.472 6.179 -21.663 1.00 96.06 82 ARG A C 1
ATOM 623 O O . ARG A 1 82 ? 22.080 7.149 -22.084 1.00 96.06 82 ARG A O 1
ATOM 630 N N . ASP A 1 83 ? 21.984 4.953 -21.640 1.00 93.88 83 ASP A N 1
ATOM 631 C CA . ASP A 1 83 ? 23.341 4.645 -22.102 1.00 93.88 83 ASP A CA 1
ATOM 632 C C . ASP A 1 83 ? 23.482 4.903 -23.604 1.00 93.88 83 ASP A C 1
ATOM 634 O O . ASP A 1 83 ? 24.427 5.560 -24.012 1.00 93.88 83 ASP A O 1
ATOM 638 N N . ALA A 1 84 ? 22.478 4.536 -24.403 1.00 90.88 84 ALA A N 1
ATOM 639 C CA . ALA A 1 84 ? 22.423 4.862 -25.828 1.00 90.88 84 ALA A CA 1
ATOM 640 C C . ALA A 1 84 ? 22.359 6.375 -26.114 1.00 90.88 84 ALA A C 1
ATOM 642 O O . ALA A 1 84 ? 22.788 6.816 -27.172 1.00 90.88 84 ALA A O 1
ATOM 643 N N . MET A 1 85 ? 21.810 7.176 -25.195 1.00 89.19 85 MET A N 1
ATOM 644 C CA . MET A 1 85 ? 21.853 8.642 -25.283 1.00 89.19 85 MET A CA 1
ATOM 645 C C . MET A 1 85 ? 23.154 9.245 -24.728 1.00 89.19 85 MET A C 1
ATOM 647 O O . MET A 1 85 ? 23.468 10.392 -25.039 1.00 89.19 85 MET A O 1
ATOM 651 N N . ALA A 1 86 ? 23.862 8.522 -23.856 1.00 85.38 86 ALA A N 1
ATOM 652 C CA . ALA A 1 86 ? 25.067 8.979 -23.167 1.00 85.38 86 ALA A CA 1
ATOM 653 C C . ALA A 1 86 ? 26.370 8.563 -23.870 1.00 85.38 86 ALA A C 1
ATOM 655 O O . ALA A 1 86 ? 27.396 9.179 -23.591 1.00 85.38 86 ALA A O 1
ATOM 656 N N . ASP A 1 87 ? 26.315 7.581 -24.773 1.00 64.62 87 ASP A N 1
ATOM 657 C CA . ASP A 1 87 ? 27.332 7.294 -25.791 1.00 64.62 87 ASP A CA 1
ATOM 658 C C . ASP A 1 87 ? 26.896 7.925 -27.128 1.00 64.62 87 ASP A C 1
ATOM 660 O O . ASP A 1 87 ? 26.239 7.270 -27.943 1.00 64.62 87 ASP A O 1
ATOM 664 N N . PRO A 1 88 ? 27.186 9.218 -27.366 1.00 61.19 88 PRO A N 1
ATOM 665 C CA . PRO A 1 88 ? 27.145 9.764 -28.706 1.00 61.19 88 PRO A CA 1
ATOM 666 C C . PRO A 1 88 ? 28.422 9.314 -29.428 1.00 61.19 88 PRO A C 1
ATOM 668 O O . PRO A 1 88 ? 29.516 9.761 -29.082 1.00 61.19 88 PRO A O 1
ATOM 671 N N . ASP A 1 89 ? 28.283 8.429 -30.412 1.00 55.78 89 ASP A N 1
ATOM 672 C CA . ASP A 1 89 ? 29.192 8.462 -31.568 1.00 55.78 89 ASP A CA 1
ATOM 673 C C . ASP A 1 89 ? 29.107 9.846 -32.245 1.00 55.78 89 ASP A C 1
ATOM 675 O O . ASP A 1 89 ? 27.968 10.358 -32.407 1.00 55.78 89 ASP A O 1
#

pLDDT: mean 80.61, std 16.4, range [42.59, 98.12]